Protein AF-A0A2M8PPY2-F1 (afdb_monomer_lite)

Foldseek 3Di:
DPPVVVVVVVVVCVVVDQLLPDDLVNLLVVLLVVLPVLLCPLQVPPCVPPNQQVSLLVQLVVQPPDPVSSVVSSVLSNVLNVVCVVVVDSPVSSVVSSVVSSVVSVVVNVVSNVPPDDDDVLVVCVVVVNNVVPVVVVVD

pLDDT: mean 87.46, std 14.24, range [46.56, 98.75]

Structure (mmCIF, N/CA/C/O backbone):
data_AF-A0A2M8PPY2-F1
#
_entry.id   AF-A0A2M8PPY2-F1
#
loop_
_atom_site.group_PDB
_atom_site.id
_atom_site.type_symbol
_atom_site.label_atom_id
_atom_site.label_alt_id
_atom_site.label_comp_id
_atom_site.label_asym_id
_atom_site.label_entity_id
_atom_site.label_seq_id
_atom_site.pdbx_PDB_ins_code
_atom_site.Cartn_x
_atom_site.Cartn_y
_atom_site.Cartn_z
_atom_site.occupancy
_atom_site.B_iso_or_equiv
_atom_site.auth_seq_id
_atom_site.auth_comp_id
_atom_site.auth_asym_id
_atom_site.auth_atom_id
_atom_site.pdbx_PDB_model_num
ATOM 1 N N . GLU A 1 1 ? 4.396 -29.431 -5.057 1.00 48.47 1 GLU A N 1
ATOM 2 C CA . GLU A 1 1 ? 4.084 -29.277 -6.491 1.00 48.47 1 GLU A CA 1
ATOM 3 C C . GLU A 1 1 ? 4.015 -27.793 -6.827 1.00 48.47 1 GLU A C 1
ATOM 5 O O . GLU A 1 1 ? 3.281 -27.057 -6.184 1.00 48.47 1 GLU A O 1
ATOM 10 N N . HIS A 1 2 ? 4.863 -27.335 -7.748 1.00 55.19 2 HIS A N 1
ATOM 11 C CA . HIS A 1 2 ? 4.875 -25.960 -8.257 1.00 55.19 2 HIS A CA 1
ATOM 12 C C . HIS A 1 2 ? 3.561 -25.703 -9.013 1.00 55.19 2 HIS A C 1
ATOM 14 O O . HIS A 1 2 ? 3.301 -26.358 -10.024 1.00 55.19 2 HIS A O 1
ATOM 20 N N . ILE A 1 3 ? 2.719 -24.784 -8.534 1.00 60.62 3 ILE A N 1
ATOM 21 C CA . ILE A 1 3 ? 1.414 -24.489 -9.144 1.00 60.62 3 ILE A CA 1
ATOM 22 C C . ILE A 1 3 ? 1.648 -23.685 -10.432 1.00 60.62 3 ILE A C 1
ATOM 24 O O . ILE A 1 3 ? 1.631 -22.455 -10.432 1.00 60.62 3 ILE A O 1
ATOM 28 N N . LYS A 1 4 ? 1.891 -24.390 -11.543 1.00 65.12 4 LYS A N 1
ATOM 29 C CA . LYS A 1 4 ? 2.177 -23.821 -12.876 1.00 65.12 4 LYS A CA 1
ATOM 30 C C . LYS A 1 4 ? 1.146 -22.770 -13.325 1.00 65.12 4 LYS A C 1
ATOM 32 O O . LYS A 1 4 ? 1.500 -21.818 -14.008 1.00 65.12 4 LYS A O 1
ATOM 37 N N . GLY A 1 5 ? -0.113 -22.891 -12.893 1.00 65.88 5 GLY A N 1
ATOM 38 C CA . GLY A 1 5 ? -1.169 -21.919 -13.203 1.00 65.88 5 GLY A CA 1
ATOM 39 C C . GLY A 1 5 ? -0.930 -20.518 -12.625 1.00 65.88 5 GLY A C 1
ATOM 40 O O . GLY A 1 5 ? -1.192 -19.530 -13.304 1.00 65.88 5 GLY A O 1
ATOM 41 N N . PHE A 1 6 ? -0.374 -20.413 -11.413 1.00 63.50 6 PHE A N 1
ATOM 42 C CA . PHE A 1 6 ? -0.085 -19.115 -10.790 1.00 63.50 6 PHE A CA 1
ATOM 43 C C . PHE A 1 6 ? 1.084 -18.403 -11.482 1.00 63.50 6 PHE A C 1
ATOM 45 O O . PHE A 1 6 ? 1.069 -17.185 -11.648 1.00 63.50 6 PHE A O 1
ATOM 52 N N . GLN A 1 7 ? 2.068 -19.176 -11.951 1.00 67.00 7 GLN A N 1
ATOM 53 C CA . GLN A 1 7 ? 3.192 -18.657 -12.732 1.00 67.00 7 GLN A CA 1
ATOM 54 C C . GLN A 1 7 ? 2.706 -18.082 -14.067 1.00 67.00 7 GLN A C 1
ATOM 56 O O . GLN A 1 7 ? 3.061 -16.959 -14.394 1.00 67.00 7 GLN A O 1
ATOM 61 N N . ASN A 1 8 ? 1.790 -18.767 -14.758 1.00 72.62 8 ASN A N 1
ATOM 62 C CA . ASN A 1 8 ? 1.214 -18.271 -16.011 1.00 72.62 8 ASN A CA 1
ATOM 63 C C . ASN A 1 8 ? 0.440 -16.951 -15.839 1.00 72.62 8 ASN A C 1
ATOM 65 O O . ASN A 1 8 ? 0.554 -16.068 -16.681 1.00 72.62 8 ASN A O 1
ATOM 69 N N . ILE A 1 9 ? -0.332 -16.791 -14.755 1.00 69.25 9 ILE A N 1
ATOM 70 C CA . ILE A 1 9 ? -1.060 -15.537 -14.477 1.00 69.25 9 ILE A CA 1
ATOM 71 C C . ILE A 1 9 ? -0.081 -14.410 -14.150 1.00 69.25 9 ILE A C 1
ATOM 73 O O . ILE A 1 9 ? -0.217 -13.312 -14.682 1.00 69.25 9 ILE A O 1
ATOM 77 N N . ARG A 1 10 ? 0.925 -14.681 -13.313 1.00 66.62 10 ARG A N 1
ATOM 78 C CA . ARG A 1 10 ? 1.990 -13.720 -13.008 1.00 66.62 10 ARG A CA 1
ATOM 79 C C . ARG A 1 10 ? 2.697 -13.272 -14.283 1.00 66.62 10 ARG A C 1
ATOM 81 O O . ARG A 1 10 ? 2.868 -12.078 -14.484 1.00 66.62 10 ARG A O 1
ATOM 88 N N . ASP A 1 11 ? 3.079 -14.212 -15.137 1.00 71.88 11 ASP A N 1
ATOM 89 C CA . ASP A 1 11 ? 3.825 -13.920 -16.358 1.00 71.88 11 ASP A CA 1
ATOM 90 C C . ASP A 1 11 ? 2.949 -13.147 -17.361 1.00 71.88 11 ASP A C 1
ATOM 92 O O . ASP A 1 11 ? 3.428 -12.211 -17.992 1.00 71.88 11 ASP A O 1
ATOM 96 N N . LEU A 1 12 ? 1.642 -13.437 -17.431 1.00 72.75 12 LEU A N 1
ATOM 97 C CA . LEU A 1 12 ? 0.669 -12.645 -18.195 1.00 72.75 12 LEU A CA 1
ATOM 98 C C . LEU A 1 12 ? 0.499 -11.223 -17.648 1.00 72.75 12 LEU A C 1
ATOM 100 O O . LEU A 1 12 ? 0.428 -10.279 -18.431 1.00 72.75 12 LEU A O 1
ATOM 104 N N . LEU A 1 13 ? 0.427 -11.056 -16.326 1.00 67.19 13 LEU A N 1
ATOM 105 C CA . LEU A 1 13 ? 0.305 -9.743 -15.691 1.00 67.19 13 LEU A CA 1
ATOM 106 C C . LEU A 1 13 ? 1.575 -8.916 -15.895 1.00 67.19 13 LEU A C 1
ATOM 108 O O . LEU A 1 13 ? 1.488 -7.768 -16.313 1.00 67.19 13 LEU A O 1
ATOM 112 N N . VAL A 1 14 ? 2.752 -9.506 -15.686 1.00 68.88 14 VAL A N 1
ATOM 113 C CA . VAL A 1 14 ? 4.046 -8.846 -15.919 1.00 68.88 14 VAL A CA 1
ATOM 114 C C . VAL A 1 14 ? 4.238 -8.512 -17.401 1.00 68.88 14 VAL A C 1
ATOM 116 O O . VAL A 1 14 ? 4.741 -7.444 -17.721 1.00 68.88 14 VAL A O 1
ATOM 119 N N . ALA A 1 15 ? 3.772 -9.364 -18.318 1.00 68.50 15 ALA A N 1
ATOM 120 C CA . ALA A 1 15 ? 3.824 -9.097 -19.757 1.00 68.50 15 ALA A CA 1
ATOM 121 C C . ALA A 1 15 ? 2.827 -8.025 -20.240 1.00 68.50 15 ALA A C 1
ATOM 123 O O . ALA A 1 15 ? 2.852 -7.646 -21.413 1.00 68.50 15 ALA A O 1
ATOM 124 N N . ARG A 1 16 ? 1.898 -7.576 -19.387 1.00 74.88 16 ARG A N 1
ATOM 125 C CA . ARG A 1 16 ? 0.868 -6.583 -19.737 1.00 74.88 16 ARG A CA 1
ATOM 126 C C . ARG A 1 16 ? 0.989 -5.288 -18.948 1.00 74.88 16 ARG A C 1
ATOM 1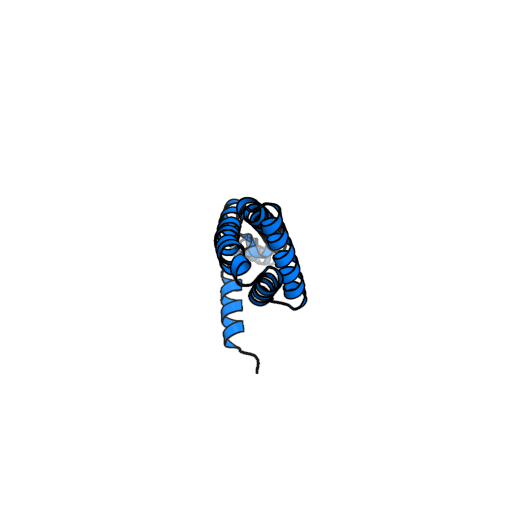28 O O . ARG A 1 16 ? 0.584 -4.249 -19.458 1.00 74.88 16 ARG A O 1
ATOM 135 N N . ILE A 1 17 ? 1.536 -5.341 -17.738 1.00 78.94 17 ILE A N 1
ATOM 136 C CA . ILE A 1 17 ? 1.788 -4.162 -16.917 1.00 78.94 17 ILE A CA 1
ATOM 137 C C . ILE A 1 17 ? 3.181 -3.640 -17.257 1.00 78.94 17 ILE A C 1
ATOM 139 O O . ILE A 1 17 ? 4.189 -4.073 -16.702 1.00 78.94 17 ILE A O 1
ATOM 143 N N . ASP A 1 18 ? 3.219 -2.689 -18.184 1.00 84.50 18 ASP A N 1
ATOM 144 C CA . ASP A 1 18 ? 4.431 -1.949 -18.499 1.00 84.50 18 ASP A CA 1
ATOM 145 C C . ASP A 1 18 ? 4.609 -0.784 -17.515 1.00 84.50 18 ASP A C 1
ATOM 147 O O . ASP A 1 18 ? 4.115 0.325 -17.709 1.00 84.50 18 ASP A O 1
ATOM 151 N N . PHE A 1 19 ? 5.342 -1.031 -16.430 1.00 83.44 19 PHE A N 1
ATOM 152 C CA . PHE A 1 19 ? 5.671 0.018 -15.462 1.00 83.44 19 PHE A CA 1
ATOM 153 C C . PHE A 1 19 ? 6.547 1.129 -16.065 1.00 83.44 19 PHE A C 1
ATOM 155 O O . PHE A 1 19 ? 6.586 2.240 -15.525 1.00 83.44 19 PHE A O 1
ATOM 162 N N . SER A 1 20 ? 7.245 0.873 -17.177 1.00 84.12 20 SER A N 1
ATOM 163 C CA . SER A 1 20 ? 8.091 1.878 -17.824 1.00 84.12 20 SER A CA 1
ATOM 164 C C . SER A 1 20 ? 7.264 2.974 -18.507 1.00 84.12 20 SER A C 1
ATOM 166 O O . SER A 1 20 ? 7.689 4.136 -18.546 1.00 84.12 20 SER A O 1
ATOM 168 N N . SER A 1 21 ? 6.042 2.644 -18.941 1.00 88.12 21 SER A N 1
ATOM 169 C CA . SER A 1 21 ? 5.109 3.585 -19.561 1.00 88.12 21 SER A CA 1
ATOM 170 C C . SER A 1 21 ? 4.303 4.411 -18.555 1.00 88.12 21 SER A C 1
ATOM 172 O O . SER A 1 21 ? 3.604 5.339 -18.964 1.00 88.12 21 SER A O 1
ATOM 174 N N . PHE A 1 22 ? 4.374 4.093 -17.256 1.00 91.38 22 PHE A N 1
ATOM 175 C CA . PHE A 1 22 ? 3.594 4.791 -16.232 1.00 91.38 22 PHE A CA 1
ATOM 176 C C . PHE A 1 22 ? 4.017 6.256 -16.127 1.00 91.38 22 PHE A C 1
ATOM 178 O O . PHE A 1 22 ? 5.196 6.593 -15.951 1.00 91.38 22 PHE A O 1
ATOM 185 N N . ARG A 1 23 ? 3.021 7.136 -16.207 1.00 93.19 23 ARG A N 1
ATOM 186 C CA . ARG A 1 23 ? 3.146 8.566 -15.942 1.00 93.19 23 ARG A CA 1
ATOM 187 C C . ARG A 1 23 ? 2.910 8.836 -14.460 1.00 93.19 23 ARG A C 1
ATOM 189 O O . ARG A 1 23 ? 2.295 8.047 -13.749 1.00 93.19 23 ARG A O 1
ATOM 196 N N . TRP A 1 24 ? 3.319 10.018 -14.006 1.00 93.12 24 TRP A N 1
ATOM 197 C CA . TRP A 1 24 ? 3.063 10.486 -12.639 1.00 93.12 24 TRP A CA 1
ATOM 198 C C . TRP A 1 24 ? 1.571 10.451 -12.267 1.00 93.12 24 TRP A C 1
ATOM 200 O O . TRP A 1 24 ? 1.231 10.132 -11.133 1.00 93.12 24 TRP A O 1
ATOM 210 N N . SER A 1 25 ? 0.679 10.709 -13.231 1.00 94.81 25 SER A N 1
ATOM 211 C CA . SER A 1 25 ? -0.772 10.587 -13.047 1.00 94.81 25 SER A CA 1
ATOM 212 C C . SER A 1 25 ? -1.218 9.159 -12.741 1.00 94.81 25 SER A C 1
ATOM 214 O O . SER A 1 25 ? -2.095 8.967 -11.907 1.00 94.81 25 SER A O 1
ATOM 216 N N . ASP A 1 26 ? -0.616 8.165 -13.391 1.00 94.50 26 ASP A N 1
ATOM 217 C CA . ASP A 1 26 ? -1.001 6.761 -13.229 1.00 94.50 26 ASP A CA 1
ATOM 218 C C . ASP A 1 26 ? -0.592 6.279 -11.836 1.00 94.50 26 ASP A C 1
ATOM 220 O O . ASP A 1 26 ? -1.398 5.689 -11.119 1.00 94.50 26 ASP A O 1
ATOM 224 N N . CYS A 1 27 ? 0.621 6.642 -11.401 1.00 96.00 27 CYS A N 1
ATOM 225 C CA . CYS A 1 27 ? 1.084 6.390 -10.038 1.00 96.00 27 CYS A CA 1
ATOM 226 C C . CYS A 1 27 ? 0.167 7.044 -8.997 1.00 96.00 27 CYS A C 1
ATOM 228 O O . CYS A 1 27 ? -0.134 6.431 -7.977 1.00 96.00 27 CYS A O 1
ATOM 230 N N . LEU A 1 28 ? -0.285 8.279 -9.249 1.00 97.19 28 LEU A N 1
ATOM 231 C CA . LEU A 1 28 ? -1.159 9.016 -8.336 1.00 97.19 28 LEU A CA 1
ATOM 232 C C . LEU A 1 28 ? -2.507 8.310 -8.164 1.00 97.19 28 LEU A C 1
ATOM 234 O O . LEU A 1 28 ? -2.950 8.099 -7.035 1.00 97.19 28 LEU A O 1
ATOM 238 N N . TRP A 1 29 ? -3.147 7.914 -9.265 1.00 97.06 29 TRP A N 1
ATOM 239 C CA . TRP A 1 29 ? -4.439 7.234 -9.204 1.00 97.06 29 TRP A CA 1
ATOM 240 C C . TRP A 1 29 ? -4.345 5.846 -8.583 1.00 97.06 29 TRP A C 1
ATOM 242 O O . TRP A 1 29 ? -5.199 5.498 -7.771 1.00 97.06 29 TRP A O 1
ATOM 252 N N . LEU A 1 30 ? -3.306 5.075 -8.911 1.00 95.88 30 LEU A N 1
ATOM 253 C CA . LEU A 1 30 ? -3.102 3.749 -8.329 1.00 95.88 30 LEU A CA 1
ATOM 254 C C . LEU A 1 30 ? -2.838 3.824 -6.824 1.00 95.88 30 LEU A C 1
ATOM 256 O O . LEU A 1 30 ? -3.459 3.079 -6.074 1.00 95.88 30 LEU A O 1
ATOM 260 N N . ALA A 1 31 ? -1.995 4.758 -6.375 1.00 97.62 31 ALA A N 1
ATOM 261 C CA . ALA A 1 31 ? -1.723 4.941 -4.951 1.00 97.62 31 ALA A CA 1
ATOM 262 C C . ALA A 1 31 ? -2.972 5.386 -4.171 1.00 97.62 31 ALA A C 1
ATOM 264 O O . ALA A 1 31 ? -3.197 4.925 -3.057 1.00 97.62 31 ALA A O 1
ATOM 265 N N . LEU A 1 32 ? -3.820 6.254 -4.742 1.00 98.12 32 LEU A N 1
ATOM 266 C CA . LEU A 1 32 ? -5.094 6.630 -4.110 1.00 98.12 32 LEU A CA 1
ATOM 267 C C . LEU A 1 32 ? -6.068 5.449 -4.041 1.00 98.12 32 LEU A C 1
ATOM 269 O O . LEU A 1 32 ? -6.743 5.261 -3.027 1.00 98.12 32 LEU A O 1
ATOM 273 N N . LEU A 1 33 ? -6.145 4.671 -5.124 1.00 97.50 33 LEU A N 1
ATOM 274 C CA . LEU A 1 33 ? -7.032 3.518 -5.230 1.00 97.50 33 LEU A CA 1
ATOM 275 C C . LEU A 1 33 ? -6.611 2.372 -4.302 1.00 97.50 33 LEU A C 1
ATOM 277 O O . LEU A 1 33 ? -7.481 1.632 -3.857 1.00 97.50 33 LEU A O 1
ATOM 281 N N . ALA A 1 34 ? -5.318 2.245 -4.001 1.00 96.31 34 ALA A N 1
ATOM 282 C CA . ALA A 1 34 ? -4.809 1.331 -2.985 1.00 96.31 34 ALA A CA 1
ATOM 283 C C . ALA A 1 34 ? -5.077 1.875 -1.573 1.00 96.31 34 ALA A C 1
ATOM 285 O O . ALA A 1 34 ? -5.809 1.268 -0.794 1.00 96.31 34 ALA A O 1
ATOM 286 N N . ALA A 1 35 ? -4.584 3.079 -1.264 1.00 98.31 35 ALA A N 1
ATOM 287 C CA . ALA A 1 35 ? -4.593 3.597 0.100 1.00 98.31 35 ALA A CA 1
ATOM 288 C C . ALA A 1 35 ? -6.005 3.781 0.682 1.00 98.31 35 ALA A C 1
ATOM 290 O O . ALA A 1 35 ? -6.259 3.395 1.819 1.00 98.31 35 ALA A O 1
ATOM 291 N N . ILE A 1 36 ? -6.948 4.366 -0.065 1.00 98.56 36 ILE A N 1
ATOM 292 C CA . ILE A 1 36 ? -8.256 4.728 0.509 1.00 98.56 36 ILE A CA 1
ATOM 293 C C . ILE A 1 36 ? -9.065 3.485 0.923 1.00 98.56 36 ILE A C 1
ATOM 295 O O . ILE A 1 36 ? -9.450 3.399 2.093 1.00 98.56 36 ILE A O 1
ATOM 299 N N . PRO A 1 37 ? -9.352 2.516 0.030 1.00 98.50 37 PRO A N 1
ATOM 300 C CA . PRO A 1 37 ? -10.164 1.359 0.391 1.00 98.50 37 PRO A CA 1
ATOM 301 C C . PRO A 1 37 ? -9.463 0.454 1.401 1.00 98.50 37 PRO A C 1
ATOM 303 O O . PRO A 1 37 ? -10.125 -0.084 2.288 1.00 98.50 37 PRO A O 1
ATOM 306 N N . GLU A 1 38 ? -8.140 0.306 1.302 1.00 98.44 38 GLU A N 1
ATOM 307 C CA . GLU A 1 38 ? -7.388 -0.523 2.237 1.00 98.44 38 GLU A CA 1
ATOM 308 C C . GLU A 1 38 ? -7.410 0.056 3.648 1.00 98.44 38 GLU A C 1
ATOM 310 O O . GLU A 1 38 ? -7.734 -0.661 4.591 1.00 98.44 38 GLU A O 1
ATOM 315 N N . GLU A 1 39 ? -7.160 1.353 3.827 1.00 98.50 39 GLU A N 1
ATOM 316 C CA . GLU A 1 39 ? -7.242 1.951 5.160 1.00 98.50 39 GLU A CA 1
ATOM 317 C C . GLU A 1 39 ? -8.665 1.925 5.727 1.00 98.50 39 GLU A C 1
ATOM 319 O O . GLU A 1 39 ? -8.848 1.650 6.914 1.00 98.50 39 GLU A O 1
ATOM 324 N N . ILE A 1 40 ? -9.692 2.125 4.895 1.00 98.62 40 ILE A N 1
ATOM 325 C CA . ILE A 1 40 ? -11.087 1.963 5.329 1.00 98.62 40 ILE A CA 1
ATOM 326 C C . ILE A 1 40 ? -11.342 0.529 5.813 1.00 98.62 40 ILE A C 1
ATOM 328 O O . ILE A 1 40 ? -11.950 0.335 6.866 1.00 98.62 40 ILE A O 1
ATOM 332 N N . LEU A 1 41 ? -10.863 -0.481 5.085 1.00 98.50 41 LEU A N 1
ATOM 333 C CA . LEU A 1 41 ? -11.042 -1.883 5.453 1.00 98.50 41 LEU A CA 1
ATOM 334 C C . LEU A 1 41 ? -10.262 -2.236 6.724 1.00 98.50 41 LEU A C 1
ATOM 336 O O . LEU A 1 41 ? -10.838 -2.707 7.706 1.00 98.50 41 LEU A O 1
ATOM 340 N N . PHE A 1 42 ? -8.953 -2.011 6.724 1.00 98.62 42 PHE A N 1
ATOM 341 C CA . PHE A 1 42 ? -8.091 -2.455 7.808 1.00 98.62 42 PHE A CA 1
ATOM 342 C C . PHE A 1 42 ? -8.283 -1.603 9.063 1.00 98.62 42 PHE A C 1
ATOM 344 O O . PHE A 1 42 ? -8.429 -2.162 10.144 1.00 98.62 42 PHE A O 1
ATOM 351 N N . ARG A 1 43 ? -8.327 -0.270 8.956 1.00 98.38 43 ARG A N 1
ATOM 352 C CA . ARG A 1 43 ? -8.341 0.630 10.128 1.00 98.38 43 ARG A CA 1
ATOM 353 C C . ARG A 1 43 ? -9.766 1.021 10.493 1.00 98.38 43 ARG A C 1
ATOM 355 O O . ARG A 1 43 ? -10.098 1.068 11.671 1.00 98.38 43 ARG A O 1
ATOM 362 N N . GLY A 1 44 ? -10.624 1.232 9.496 1.00 97.69 44 GLY A N 1
ATOM 363 C CA . GLY A 1 44 ? -12.029 1.573 9.720 1.00 97.69 44 GLY A CA 1
ATOM 364 C C . GLY A 1 44 ? -12.892 0.390 10.172 1.00 97.69 44 GLY A C 1
ATOM 365 O O . GLY A 1 44 ? -13.729 0.562 11.054 1.00 97.69 44 GLY A O 1
ATOM 366 N N . ALA A 1 45 ? -12.700 -0.806 9.603 1.00 98.00 45 ALA A N 1
ATOM 367 C CA . ALA A 1 45 ? -13.562 -1.960 9.889 1.00 98.00 45 ALA A CA 1
ATOM 368 C C . ALA A 1 45 ? -12.894 -3.043 10.753 1.00 98.00 45 ALA A C 1
ATOM 370 O O . ALA A 1 45 ? -13.485 -3.519 11.727 1.00 98.00 45 ALA A O 1
ATOM 371 N N . MET A 1 46 ? -11.669 -3.457 10.418 1.00 98.38 46 MET A N 1
ATOM 372 C CA . MET A 1 46 ? -11.033 -4.607 11.070 1.00 98.38 46 MET A CA 1
ATOM 373 C C . MET A 1 46 ? -10.393 -4.258 12.414 1.00 98.38 46 MET A C 1
ATOM 375 O O . MET A 1 46 ? -10.687 -4.923 13.405 1.00 98.38 46 MET A O 1
ATOM 379 N N . GLN A 1 47 ? -9.561 -3.217 12.479 1.00 98.50 47 GLN A N 1
ATOM 380 C CA . GLN A 1 47 ? -8.799 -2.855 13.679 1.00 98.50 47 GLN A CA 1
ATOM 381 C C . GLN A 1 47 ? -9.662 -2.581 14.919 1.00 98.50 47 GLN A C 1
ATOM 383 O O . GLN A 1 47 ? -9.298 -3.090 15.979 1.00 98.50 47 GLN A O 1
ATOM 388 N N . PRO A 1 48 ? -10.823 -1.901 14.834 1.00 97.62 48 PRO A N 1
ATOM 389 C CA . PRO A 1 48 ? -11.689 -1.694 15.996 1.00 97.62 48 PRO A CA 1
ATOM 390 C C . PRO A 1 48 ? -12.261 -3.002 16.561 1.00 97.62 48 PRO A C 1
ATOM 392 O O . PRO A 1 48 ? -12.609 -3.066 17.736 1.00 97.62 48 PRO A O 1
ATOM 395 N N . THR A 1 49 ? -12.350 -4.048 15.733 1.00 97.88 49 THR A N 1
ATOM 396 C CA . THR A 1 49 ? -12.940 -5.343 16.103 1.00 97.88 49 THR A CA 1
ATOM 397 C C . THR A 1 49 ? -11.882 -6.373 16.506 1.00 97.88 49 THR A C 1
ATOM 399 O O . THR A 1 49 ? -12.077 -7.146 17.440 1.00 97.88 49 THR A O 1
ATOM 402 N N . LEU A 1 50 ? -10.764 -6.411 15.779 1.00 98.12 50 LEU A N 1
ATOM 403 C CA . LEU A 1 50 ? -9.715 -7.428 15.895 1.00 98.12 50 LEU A CA 1
ATOM 404 C C . LEU A 1 50 ? -8.495 -6.942 16.688 1.00 98.12 50 LEU A C 1
ATOM 406 O O . LEU A 1 50 ? -7.642 -7.746 17.066 1.00 98.12 50 LEU A O 1
ATOM 410 N N . GLY A 1 51 ? -8.398 -5.635 16.926 1.00 98.12 51 GLY A N 1
ATOM 411 C CA . GLY A 1 51 ? -7.239 -4.982 17.516 1.00 98.12 51 GLY A CA 1
ATOM 412 C C . GLY A 1 51 ? -6.081 -4.788 16.532 1.00 98.12 51 GLY A C 1
ATOM 413 O O . GLY A 1 51 ? -6.032 -5.371 15.440 1.00 98.12 51 GLY A O 1
ATOM 414 N N . LEU A 1 52 ? -5.120 -3.962 16.950 1.00 98.25 52 LEU A N 1
ATOM 415 C CA . LEU A 1 52 ? -3.933 -3.580 16.180 1.00 98.25 52 LEU A CA 1
ATOM 416 C C . LEU A 1 52 ? -3.126 -4.784 15.683 1.00 98.25 52 LEU A C 1
ATOM 418 O O . LEU A 1 52 ? -2.855 -4.909 14.489 1.00 98.25 52 LEU A O 1
ATOM 422 N N . LEU A 1 53 ? -2.745 -5.683 16.596 1.00 98.44 53 LEU A N 1
ATOM 423 C CA . LEU A 1 53 ? -1.793 -6.751 16.288 1.00 98.44 53 LEU A CA 1
ATOM 424 C C . LEU A 1 53 ? -2.350 -7.734 15.254 1.00 98.44 53 LEU A C 1
ATOM 426 O O . LEU A 1 53 ? -1.671 -8.052 14.280 1.00 98.44 53 LEU A O 1
ATOM 430 N N . LEU A 1 54 ? -3.588 -8.200 15.440 1.00 98.38 54 LEU A N 1
ATOM 431 C CA . LEU A 1 54 ? -4.196 -9.161 14.522 1.00 98.38 54 LEU A CA 1
ATOM 432 C C . LEU A 1 54 ? -4.452 -8.532 13.149 1.00 98.38 54 LEU A C 1
ATOM 434 O O . LEU A 1 54 ? -4.186 -9.163 12.129 1.00 98.38 54 LEU A O 1
ATOM 438 N N . THR A 1 55 ? -4.887 -7.272 13.113 1.00 98.56 55 THR A N 1
ATOM 439 C CA . THR A 1 55 ? -5.089 -6.543 11.854 1.00 98.56 55 THR A CA 1
ATOM 440 C C . THR A 1 55 ? -3.778 -6.369 11.090 1.00 98.56 55 THR A C 1
ATOM 442 O O . THR A 1 55 ? -3.736 -6.639 9.892 1.00 98.56 55 THR A O 1
ATOM 445 N N . ALA A 1 56 ? -2.685 -6.006 11.770 1.00 98.31 56 ALA A N 1
ATOM 446 C CA . ALA A 1 56 ? -1.372 -5.868 11.143 1.00 98.31 56 ALA A CA 1
ATOM 447 C C . ALA A 1 56 ? -0.810 -7.204 10.627 1.00 98.31 56 ALA A C 1
ATOM 449 O O . ALA A 1 56 ? -0.187 -7.244 9.566 1.00 98.31 56 ALA A O 1
ATOM 450 N N . LEU A 1 57 ? -1.057 -8.310 11.337 1.00 98.31 57 LEU A N 1
ATOM 451 C CA . LEU A 1 57 ? -0.693 -9.647 10.864 1.00 98.31 57 LEU A CA 1
ATOM 452 C C . LEU A 1 57 ? -1.472 -10.031 9.604 1.00 98.31 57 LEU A C 1
ATOM 454 O O . LEU A 1 57 ? -0.869 -10.517 8.648 1.00 98.31 57 LEU A O 1
ATOM 458 N N . ILE A 1 58 ? -2.788 -9.789 9.577 1.00 98.25 58 ILE A N 1
ATOM 459 C CA . ILE A 1 58 ? -3.615 -10.067 8.395 1.00 98.25 58 ILE A CA 1
ATOM 460 C C . ILE A 1 58 ? -3.158 -9.206 7.216 1.00 98.25 58 ILE A C 1
ATOM 462 O O . ILE A 1 58 ? -2.945 -9.740 6.129 1.00 98.25 58 ILE A O 1
ATOM 466 N N . PHE A 1 59 ? -2.934 -7.909 7.444 1.00 97.75 59 PHE A N 1
ATOM 467 C CA . PHE A 1 59 ? -2.384 -7.000 6.440 1.00 97.75 59 PHE A CA 1
ATOM 468 C C . PHE A 1 59 ? -1.077 -7.554 5.861 1.00 97.75 59 PHE A C 1
ATOM 470 O O . PHE A 1 59 ? -0.951 -7.720 4.650 1.00 97.75 59 PHE A O 1
ATOM 477 N N . GLY A 1 60 ? -0.136 -7.937 6.726 1.00 97.25 60 GLY A N 1
ATOM 478 C CA . GLY A 1 60 ? 1.132 -8.516 6.308 1.00 97.25 60 GLY A CA 1
ATOM 479 C C . GLY A 1 60 ? 0.990 -9.792 5.482 1.00 97.25 60 GLY A C 1
ATOM 480 O O . GLY A 1 60 ? 1.639 -9.926 4.446 1.00 97.25 60 GLY A O 1
ATOM 481 N N . VAL A 1 61 ? 0.135 -10.725 5.908 1.00 96.75 61 VAL A N 1
ATOM 482 C CA . VAL A 1 61 ? -0.096 -11.997 5.201 1.00 96.75 61 VAL A CA 1
ATOM 483 C C . VAL A 1 61 ? -0.671 -11.769 3.805 1.00 96.75 61 VAL A C 1
ATOM 485 O O . VAL A 1 61 ? -0.237 -12.433 2.866 1.00 96.75 61 VAL A O 1
ATOM 488 N N . LEU A 1 62 ? -1.598 -10.821 3.650 1.00 95.38 62 LEU A N 1
ATOM 489 C CA . LEU A 1 62 ? -2.189 -10.492 2.350 1.00 95.38 62 LEU A CA 1
ATOM 490 C C . LEU A 1 62 ? -1.181 -9.851 1.385 1.00 95.38 62 LEU A C 1
ATOM 492 O O . LEU A 1 62 ? -1.298 -10.028 0.175 1.00 95.38 62 LEU A O 1
ATOM 496 N N . HIS A 1 63 ? -0.167 -9.171 1.917 1.00 92.75 63 HIS A N 1
ATOM 497 C CA . HIS A 1 63 ? 0.861 -8.490 1.131 1.00 92.75 63 HIS A CA 1
ATOM 498 C C . HIS A 1 63 ? 2.125 -9.326 0.913 1.00 92.75 63 HIS A C 1
ATOM 500 O O . HIS A 1 63 ? 2.907 -9.033 0.014 1.00 92.75 63 HIS A O 1
ATOM 506 N N . GLY A 1 64 ? 2.363 -10.361 1.719 1.00 87.31 64 GLY A N 1
ATOM 507 C CA . GLY A 1 64 ? 3.623 -11.100 1.791 1.00 87.31 64 GLY A CA 1
ATOM 508 C C . GLY A 1 64 ? 3.959 -11.952 0.562 1.00 87.31 64 GLY A C 1
ATOM 509 O O . GLY A 1 64 ? 3.917 -13.176 0.634 1.00 87.31 64 GLY A O 1
ATOM 510 N N . ILE A 1 65 ? 4.386 -11.327 -0.541 1.00 82.31 65 ILE A N 1
ATOM 511 C CA . ILE A 1 65 ? 4.884 -12.022 -1.747 1.00 82.31 65 ILE A CA 1
ATOM 512 C C . ILE A 1 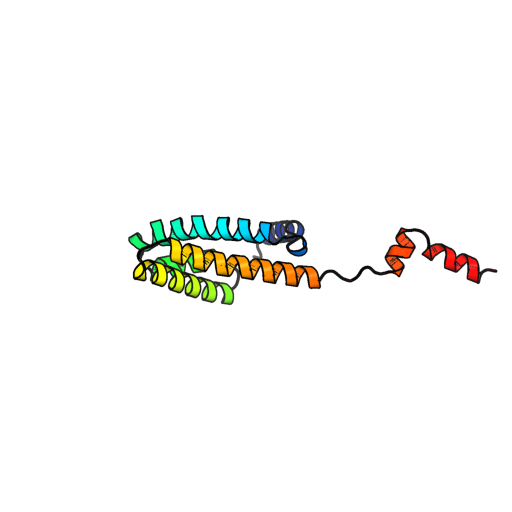65 ? 6.212 -12.745 -1.458 1.00 82.31 65 ILE A C 1
ATOM 514 O O . ILE A 1 65 ? 6.492 -13.822 -1.984 1.00 82.31 65 ILE A O 1
ATOM 518 N N . THR A 1 66 ? 7.046 -12.158 -0.596 1.00 89.88 66 THR A N 1
ATOM 519 C CA . THR A 1 66 ? 8.297 -12.753 -0.110 1.00 89.88 66 THR A CA 1
ATOM 520 C C . THR A 1 66 ? 8.345 -12.690 1.411 1.00 89.88 66 THR A C 1
ATOM 522 O O . THR A 1 66 ? 7.654 -11.881 2.025 1.00 89.88 66 THR A O 1
ATOM 525 N N . ARG A 1 67 ? 9.200 -13.504 2.045 1.00 91.06 67 ARG A N 1
ATOM 526 C CA . ARG A 1 67 ? 9.365 -13.481 3.512 1.00 91.06 67 ARG A CA 1
ATOM 527 C C . ARG A 1 67 ? 9.794 -12.109 4.031 1.00 91.06 67 ARG A C 1
ATOM 529 O O . ARG A 1 67 ? 9.319 -11.677 5.072 1.00 91.06 67 ARG A O 1
ATOM 536 N N . LEU A 1 68 ? 10.682 -11.429 3.305 1.00 93.06 68 LEU A N 1
ATOM 537 C CA . LEU A 1 68 ? 11.129 -10.091 3.685 1.00 93.06 68 LEU A CA 1
ATOM 538 C C . LEU A 1 68 ? 9.994 -9.075 3.543 1.00 93.06 68 LEU A C 1
ATOM 540 O O . LEU A 1 68 ? 9.776 -8.266 4.439 1.00 93.06 68 LEU A O 1
ATOM 544 N N . TYR A 1 69 ? 9.240 -9.160 2.447 1.00 91.94 69 TYR A N 1
ATOM 545 C CA . TYR A 1 69 ? 8.125 -8.256 2.202 1.00 91.94 69 TYR A CA 1
ATOM 546 C C . TYR A 1 69 ? 6.953 -8.494 3.168 1.00 91.94 69 TYR A C 1
ATOM 548 O O . TYR A 1 69 ? 6.307 -7.542 3.577 1.00 91.94 69 TYR A O 1
ATOM 556 N N . LEU A 1 70 ? 6.742 -9.733 3.626 1.00 95.25 70 LEU A N 1
ATOM 557 C CA . LEU A 1 70 ? 5.820 -10.052 4.719 1.00 95.25 70 LEU A CA 1
ATOM 558 C C . LEU A 1 70 ? 6.193 -9.296 6.001 1.00 95.25 70 LEU A C 1
ATOM 560 O O . LEU A 1 70 ? 5.344 -8.642 6.594 1.00 95.25 70 LEU A O 1
ATOM 564 N N . ILE A 1 71 ? 7.461 -9.363 6.421 1.00 97.44 71 ILE A N 1
ATOM 565 C CA . ILE A 1 71 ? 7.934 -8.669 7.630 1.00 97.44 71 ILE A CA 1
ATOM 566 C C . ILE A 1 71 ? 7.767 -7.155 7.473 1.00 97.44 71 ILE A C 1
ATOM 568 O O . ILE A 1 71 ? 7.266 -6.494 8.382 1.00 97.44 71 ILE A O 1
ATOM 572 N N . TYR A 1 72 ? 8.142 -6.623 6.308 1.00 96.50 72 TYR A N 1
ATOM 573 C CA . TYR A 1 72 ? 7.935 -5.218 5.969 1.00 96.50 72 TYR A CA 1
ATOM 574 C C . TYR A 1 72 ? 6.456 -4.823 6.070 1.00 96.50 72 TYR A C 1
ATOM 576 O O . TYR A 1 72 ? 6.133 -3.853 6.748 1.00 96.50 72 TYR A O 1
ATOM 584 N N . ALA A 1 73 ? 5.557 -5.600 5.464 1.00 97.00 73 ALA A N 1
ATOM 585 C CA . ALA A 1 73 ? 4.133 -5.304 5.439 1.00 97.00 73 ALA A CA 1
ATOM 586 C C . ALA A 1 73 ? 3.495 -5.402 6.832 1.00 97.00 73 ALA A C 1
ATOM 588 O O . ALA A 1 73 ? 2.691 -4.544 7.179 1.00 97.00 73 ALA A O 1
ATOM 589 N N . ILE A 1 74 ? 3.893 -6.363 7.677 1.00 98.38 74 ILE A N 1
ATOM 590 C CA . ILE A 1 74 ? 3.470 -6.390 9.091 1.00 98.38 74 ILE A CA 1
ATOM 591 C C . ILE A 1 74 ? 3.922 -5.105 9.798 1.00 98.38 74 ILE A C 1
ATOM 593 O O . ILE A 1 74 ? 3.130 -4.477 10.498 1.00 98.38 74 ILE A O 1
ATOM 597 N N . GLY A 1 75 ? 5.177 -4.690 9.600 1.00 98.44 75 GLY A N 1
ATOM 598 C CA . GLY A 1 75 ? 5.717 -3.458 10.180 1.00 98.44 75 GLY A CA 1
ATOM 599 C C . GLY A 1 75 ? 4.973 -2.200 9.721 1.00 98.44 75 GLY A C 1
ATOM 600 O O . GLY A 1 75 ? 4.606 -1.370 10.550 1.00 98.44 75 GLY A O 1
ATOM 601 N N . ALA A 1 76 ? 4.688 -2.083 8.423 1.00 98.00 76 ALA A N 1
ATOM 602 C CA . ALA A 1 76 ? 3.876 -1.002 7.865 1.00 98.00 76 ALA A CA 1
ATOM 603 C C . ALA A 1 76 ? 2.442 -1.032 8.419 1.00 98.00 76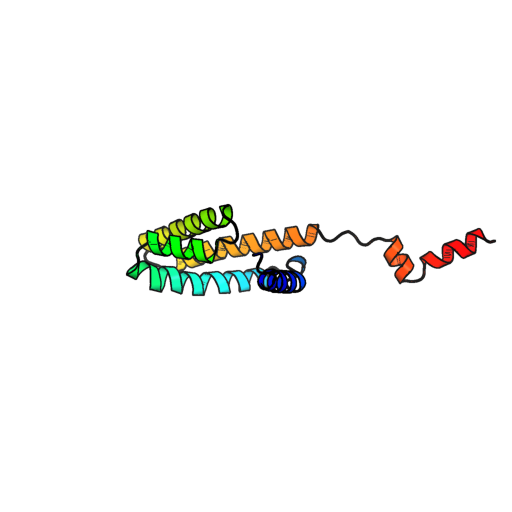 ALA A C 1
ATOM 605 O O . ALA A 1 76 ? 1.909 -0.001 8.827 1.00 98.00 76 ALA A O 1
ATOM 606 N N . GLY A 1 77 ? 1.850 -2.226 8.518 1.00 98.31 77 GLY A N 1
ATOM 607 C CA . GLY A 1 77 ? 0.543 -2.466 9.119 1.00 98.31 77 GLY A CA 1
ATOM 608 C C . GLY A 1 77 ? 0.459 -1.945 10.553 1.00 98.31 77 GLY A C 1
ATOM 609 O O . GLY A 1 77 ? -0.468 -1.200 10.874 1.00 98.31 77 GLY A O 1
ATOM 610 N N . LEU A 1 78 ? 1.460 -2.280 11.376 1.00 98.75 78 LEU A N 1
ATOM 611 C CA . LEU A 1 78 ? 1.592 -1.798 12.752 1.00 98.75 78 LEU A CA 1
ATOM 612 C C . LEU A 1 78 ? 1.747 -0.278 12.807 1.00 98.75 78 LEU A C 1
ATOM 614 O O . LEU A 1 78 ? 1.036 0.366 13.569 1.00 98.75 78 LEU A O 1
ATOM 618 N N . LEU A 1 79 ? 2.636 0.305 11.997 1.00 98.56 79 LEU A N 1
ATOM 619 C CA . LEU A 1 79 ? 2.853 1.753 11.968 1.00 98.56 79 LEU A CA 1
ATOM 620 C C . LEU A 1 79 ? 1.556 2.507 11.650 1.00 98.56 79 LEU A C 1
ATOM 622 O O . LEU A 1 79 ? 1.160 3.398 12.395 1.00 98.56 79 LEU A O 1
ATOM 626 N N . LEU A 1 80 ? 0.878 2.127 10.568 1.00 98.56 80 LEU A N 1
ATOM 627 C CA . LEU A 1 80 ? -0.377 2.747 10.144 1.00 98.56 80 LEU A CA 1
ATOM 628 C C . LEU A 1 80 ? -1.488 2.552 11.184 1.00 98.56 80 LEU A C 1
ATOM 630 O O . LEU A 1 80 ? -2.253 3.476 11.450 1.00 98.56 80 LEU A O 1
ATOM 634 N N . GLY A 1 81 ? -1.554 1.377 11.814 1.00 98.44 81 GLY A N 1
ATOM 635 C CA . GLY A 1 81 ? -2.510 1.117 12.885 1.00 98.44 81 GLY A CA 1
ATOM 636 C C . GLY A 1 81 ? -2.240 1.932 14.156 1.00 98.44 81 GLY A C 1
ATOM 637 O O . GLY A 1 81 ? -3.190 2.391 14.783 1.00 98.44 81 GLY A O 1
ATOM 638 N N . ILE A 1 82 ? -0.972 2.178 14.507 1.00 98.62 82 ILE A N 1
ATOM 639 C CA . ILE A 1 82 ? -0.590 3.069 15.617 1.00 98.62 82 ILE A CA 1
ATOM 640 C C . ILE A 1 82 ? -0.961 4.519 15.291 1.00 98.62 82 ILE A C 1
ATOM 642 O O . ILE A 1 82 ? -1.495 5.220 16.147 1.00 98.62 82 ILE A O 1
ATOM 646 N N . LEU A 1 83 ? -0.714 4.973 14.057 1.00 98.25 83 LEU A N 1
ATOM 647 C CA . LEU A 1 83 ? -1.123 6.310 13.614 1.00 98.25 83 LEU A CA 1
ATOM 648 C C . LEU A 1 83 ? -2.641 6.490 13.707 1.00 98.25 83 LEU A C 1
ATOM 650 O O . LEU A 1 83 ? -3.100 7.542 14.146 1.00 98.25 83 LEU A O 1
ATOM 654 N N . TYR A 1 84 ? -3.405 5.462 13.334 1.00 98.38 84 TYR A N 1
ATOM 655 C CA . TYR A 1 84 ? -4.856 5.459 13.483 1.00 98.38 84 TYR A CA 1
ATOM 656 C C . TYR A 1 84 ? -5.289 5.569 14.951 1.00 98.38 84 TYR A C 1
ATOM 658 O O . TYR A 1 84 ? -6.114 6.422 15.263 1.00 98.38 84 TYR A O 1
ATOM 666 N N . GLU A 1 85 ? -4.718 4.771 15.859 1.00 97.38 85 GLU A N 1
ATOM 667 C CA . GLU 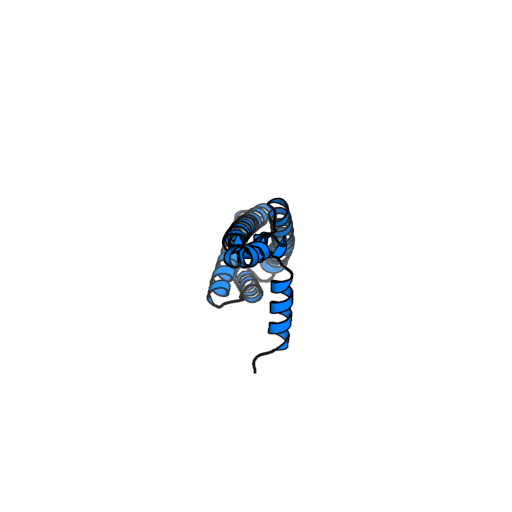A 1 85 ? -5.086 4.816 17.284 1.00 97.38 85 GLU A CA 1
ATOM 668 C C . GLU A 1 85 ? -4.692 6.126 17.964 1.00 97.38 85 GLU A C 1
ATOM 670 O O . GLU A 1 85 ? -5.432 6.624 18.804 1.00 97.38 85 GLU A O 1
ATOM 675 N N . TYR A 1 86 ? -3.548 6.708 17.601 1.00 97.44 86 TYR A N 1
ATOM 676 C CA . TYR A 1 86 ? -3.080 7.940 18.230 1.00 97.44 86 TYR A CA 1
ATOM 677 C C . TYR A 1 86 ? -3.827 9.188 17.740 1.00 97.44 86 TYR A C 1
ATOM 679 O O . TYR A 1 86 ? -4.037 10.124 18.508 1.00 97.44 86 TYR A O 1
ATOM 687 N N . HIS A 1 87 ? -4.200 9.232 16.457 1.00 96.44 87 HIS A N 1
ATOM 688 C CA . HIS A 1 87 ? -4.845 10.405 15.859 1.00 96.44 87 HIS A CA 1
ATOM 689 C C . HIS A 1 87 ? -6.362 10.269 15.689 1.00 96.44 87 HIS A C 1
ATOM 691 O O . HIS A 1 87 ? -7.008 11.254 15.331 1.00 96.44 87 HIS A O 1
ATOM 697 N N . GLU A 1 88 ? -6.917 9.073 15.899 1.00 94.94 88 GLU A N 1
ATOM 698 C CA . GLU A 1 88 ? -8.351 8.761 15.802 1.00 94.94 88 GLU A CA 1
ATOM 699 C C . GLU A 1 88 ? -8.986 9.209 14.471 1.00 94.94 88 GLU A C 1
ATOM 701 O O . GLU A 1 88 ? -10.151 9.597 14.386 1.00 94.94 88 GLU A O 1
ATOM 706 N N . THR A 1 89 ? -8.202 9.173 13.391 1.00 97.31 89 THR A N 1
ATOM 707 C CA . THR A 1 89 ? -8.636 9.578 12.052 1.00 97.31 89 THR A CA 1
ATOM 708 C C . THR A 1 89 ? -8.041 8.678 10.986 1.00 97.31 89 THR A C 1
ATOM 710 O O . THR A 1 89 ? -6.892 8.248 11.081 1.00 97.31 89 THR A O 1
ATOM 713 N N . LEU A 1 90 ? -8.813 8.431 9.927 1.00 97.88 90 LEU A N 1
ATOM 714 C CA . LEU A 1 90 ? -8.354 7.682 8.757 1.00 97.88 90 LEU A CA 1
ATOM 715 C C . LEU A 1 90 ? -7.479 8.528 7.826 1.00 97.88 90 LEU A C 1
ATOM 717 O O . LEU A 1 90 ? -6.700 7.978 7.056 1.00 97.8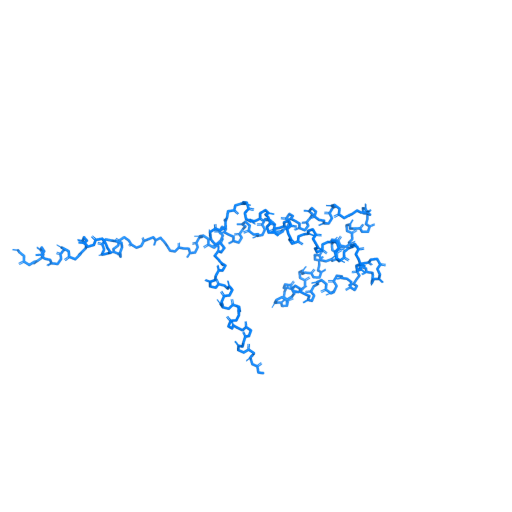8 90 LEU A O 1
ATOM 721 N N . TRP A 1 91 ? -7.558 9.860 7.892 1.00 98.00 91 TRP A N 1
ATOM 722 C CA . TRP A 1 91 ? -6.844 10.720 6.944 1.00 98.00 91 TRP A CA 1
ATOM 723 C C . TRP A 1 91 ? -5.327 10.592 7.047 1.00 98.00 91 TRP A C 1
ATOM 725 O O . TRP A 1 91 ? -4.647 10.614 6.024 1.00 98.00 91 TRP A O 1
ATOM 735 N N . LEU A 1 92 ? -4.798 10.432 8.262 1.00 97.81 92 LEU A N 1
ATOM 736 C CA . LEU A 1 92 ? -3.363 10.281 8.465 1.00 97.81 92 LEU A CA 1
ATOM 737 C C . LEU A 1 92 ? -2.823 8.945 7.927 1.00 97.81 92 LEU A C 1
ATOM 739 O O . LEU A 1 92 ? -1.914 9.000 7.099 1.00 97.81 92 LEU A O 1
ATOM 743 N N . PRO A 1 93 ? -3.363 7.766 8.303 1.00 98.19 93 PRO A N 1
ATOM 744 C CA . PRO A 1 93 ? -2.913 6.510 7.715 1.00 98.19 93 PRO A CA 1
ATOM 745 C C . PRO A 1 93 ? -3.153 6.462 6.198 1.00 98.19 93 PRO A C 1
ATOM 747 O O . PRO A 1 93 ? -2.271 5.991 5.485 1.00 98.19 93 PRO A O 1
ATOM 750 N N . ILE A 1 94 ? -4.248 7.039 5.676 1.00 98.75 94 ILE A N 1
ATOM 751 C CA . ILE A 1 94 ? -4.472 7.154 4.220 1.00 98.75 94 ILE A CA 1
ATOM 752 C C . ILE A 1 94 ? -3.353 7.962 3.566 1.00 98.75 94 ILE A C 1
ATOM 754 O O . ILE A 1 94 ? -2.776 7.515 2.580 1.00 98.75 94 ILE A O 1
ATOM 758 N N . ALA A 1 95 ? -3.022 9.138 4.105 1.00 98.50 95 ALA A N 1
ATOM 759 C CA . ALA A 1 95 ? -1.974 9.984 3.547 1.00 98.50 95 ALA A CA 1
ATOM 760 C C . ALA A 1 95 ? -0.596 9.308 3.612 1.00 98.50 95 ALA A C 1
ATOM 762 O O . ALA A 1 95 ? 0.176 9.397 2.658 1.00 98.50 95 ALA A O 1
ATOM 763 N N . THR A 1 96 ? -0.288 8.615 4.713 1.00 98.44 96 THR A N 1
ATOM 764 C CA . THR A 1 96 ? 0.971 7.878 4.876 1.00 98.44 96 THR A CA 1
ATOM 765 C C . THR A 1 96 ? 1.070 6.703 3.904 1.00 98.44 96 THR A C 1
ATOM 767 O O . THR A 1 96 ? 2.089 6.580 3.226 1.00 98.44 96 THR A O 1
ATOM 770 N N . HIS A 1 97 ? 0.027 5.877 3.792 1.00 98.44 97 HIS A 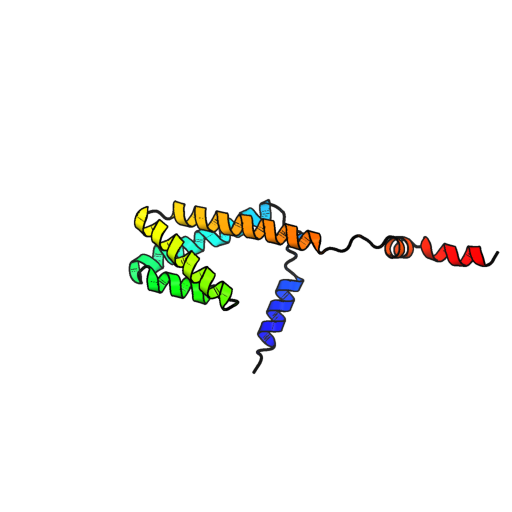N 1
ATOM 771 C CA . HIS A 1 97 ? -0.012 4.750 2.858 1.00 98.44 97 HIS A CA 1
ATOM 772 C C . HIS A 1 97 ? 0.080 5.241 1.406 1.00 98.44 97 HIS A C 1
ATOM 774 O O . HIS A 1 97 ? 0.966 4.816 0.669 1.00 98.44 97 HIS A O 1
ATOM 780 N N . PHE A 1 98 ? -0.729 6.241 1.037 1.00 98.56 98 PHE A N 1
ATOM 781 C CA . PHE A 1 98 ? -0.671 6.884 -0.277 1.00 98.56 98 PHE A CA 1
ATOM 782 C C . PHE A 1 98 ? 0.740 7.374 -0.616 1.00 98.56 98 PHE A C 1
ATOM 784 O O . PHE A 1 98 ? 1.222 7.137 -1.720 1.00 98.56 98 PHE A O 1
ATOM 791 N N . ALA A 1 99 ? 1.413 8.060 0.314 1.00 98.38 99 ALA A N 1
ATOM 792 C CA . ALA A 1 99 ? 2.747 8.593 0.066 1.00 98.38 99 ALA A CA 1
ATOM 793 C C . ALA A 1 99 ? 3.761 7.474 -0.208 1.00 98.38 99 ALA A C 1
ATOM 795 O O . ALA A 1 99 ? 4.524 7.564 -1.171 1.00 98.38 99 ALA A O 1
ATOM 796 N N . VAL A 1 100 ? 3.754 6.418 0.611 1.00 97.00 100 VAL A N 1
ATOM 797 C CA . VAL A 1 100 ? 4.639 5.258 0.434 1.00 97.00 100 VAL A CA 1
ATOM 798 C C . VAL A 1 100 ? 4.433 4.627 -0.941 1.00 97.00 100 VAL A C 1
ATOM 800 O O . VAL A 1 100 ? 5.411 4.428 -1.669 1.00 97.00 100 VAL A O 1
ATOM 803 N N . ASP A 1 101 ? 3.184 4.389 -1.330 1.00 96.88 101 ASP A N 1
ATOM 804 C CA . ASP A 1 101 ? 2.852 3.753 -2.602 1.00 96.88 101 ASP A CA 1
ATOM 805 C C . ASP A 1 101 ? 3.183 4.643 -3.792 1.00 96.88 101 ASP A C 1
ATOM 807 O O . ASP A 1 101 ? 3.815 4.199 -4.750 1.00 96.88 101 ASP A O 1
ATOM 811 N N . TYR A 1 102 ? 2.826 5.923 -3.719 1.00 97.94 102 TYR A N 1
ATOM 812 C CA . TYR A 1 102 ? 3.069 6.877 -4.790 1.00 97.94 102 TYR A CA 1
ATOM 813 C C . TYR A 1 102 ? 4.562 6.982 -5.113 1.00 97.94 102 TYR A C 1
ATOM 815 O O . TYR A 1 102 ? 4.963 6.813 -6.268 1.00 97.94 102 TYR A O 1
ATOM 823 N N . PHE A 1 103 ? 5.406 7.189 -4.095 1.00 97.81 103 PHE A N 1
ATOM 824 C CA . PHE A 1 103 ? 6.853 7.271 -4.295 1.00 97.81 103 PHE A CA 1
ATOM 825 C C . PHE A 1 103 ? 7.459 5.937 -4.736 1.00 97.81 103 PHE A C 1
ATOM 827 O O . PHE A 1 103 ? 8.342 5.934 -5.597 1.00 97.81 103 PHE A O 1
ATOM 834 N N . SER A 1 104 ? 6.966 4.811 -4.215 1.00 95.06 104 SER A N 1
ATOM 835 C CA . SER A 1 104 ? 7.416 3.480 -4.635 1.00 95.06 104 SER A CA 1
ATOM 836 C C . SER A 1 104 ? 7.089 3.205 -6.104 1.00 95.06 104 SER A C 1
ATOM 838 O O . SER A 1 104 ? 7.949 2.721 -6.838 1.00 95.06 104 SER A O 1
ATOM 840 N N . LEU A 1 105 ? 5.892 3.577 -6.570 1.00 95.31 105 LEU A N 1
ATOM 841 C CA . LEU A 1 105 ? 5.472 3.432 -7.966 1.00 95.31 105 LEU A CA 1
ATOM 842 C C . LEU A 1 105 ? 6.283 4.329 -8.906 1.00 95.31 105 LEU A C 1
ATOM 844 O O . LEU A 1 105 ? 6.705 3.883 -9.970 1.00 95.31 105 LEU A O 1
ATOM 848 N N . ILE A 1 106 ? 6.557 5.576 -8.513 1.00 95.94 106 ILE A N 1
ATOM 849 C CA . ILE A 1 106 ? 7.441 6.476 -9.269 1.00 95.94 106 ILE A CA 1
ATOM 850 C C . ILE A 1 106 ? 8.847 5.888 -9.380 1.00 95.94 106 ILE A C 1
ATOM 852 O O . ILE A 1 106 ? 9.429 5.867 -10.466 1.00 95.94 106 ILE A O 1
ATOM 856 N N . TRP A 1 107 ? 9.401 5.426 -8.258 1.00 95.50 107 TRP A N 1
ATOM 857 C CA . TRP A 1 107 ? 10.730 4.831 -8.221 1.00 95.50 107 TRP A CA 1
ATOM 858 C C . TRP A 1 107 ? 10.797 3.584 -9.107 1.00 95.50 107 TRP A C 1
ATOM 860 O O . TRP A 1 107 ? 11.679 3.495 -9.960 1.00 95.50 107 TRP A O 1
ATOM 870 N N . LEU A 1 108 ? 9.812 2.689 -8.988 1.00 93.00 108 LEU A N 1
ATOM 871 C CA . LEU A 1 108 ? 9.686 1.489 -9.812 1.00 93.00 108 LEU A CA 1
ATOM 872 C C . LEU A 1 108 ? 9.568 1.832 -11.301 1.00 93.00 108 LEU A C 1
ATOM 874 O O . LEU A 1 108 ? 10.247 1.230 -12.127 1.00 93.00 108 LEU A O 1
ATOM 878 N N . SER A 1 109 ? 8.749 2.825 -11.647 1.00 93.19 109 SER A N 1
ATOM 879 C CA . SER A 1 109 ? 8.552 3.270 -13.027 1.00 93.19 109 SER A CA 1
ATOM 880 C C . SER A 1 109 ? 9.833 3.859 -13.635 1.00 93.19 109 SER A C 1
ATOM 882 O O . SER A 1 109 ? 10.196 3.545 -14.770 1.00 93.19 109 SER A O 1
ATOM 884 N N . ASN A 1 110 ? 10.578 4.663 -12.869 1.00 93.31 110 ASN A N 1
ATOM 885 C CA . ASN A 1 110 ? 11.879 5.190 -13.288 1.00 93.31 110 ASN A CA 1
ATOM 886 C C . ASN A 1 110 ? 12.931 4.086 -13.444 1.00 93.31 110 ASN A C 1
ATOM 888 O O . ASN A 1 110 ? 13.678 4.088 -14.420 1.00 93.31 110 ASN A O 1
ATOM 892 N N . TRP A 1 111 ? 12.976 3.137 -12.510 1.00 91.81 111 TRP A N 1
ATOM 893 C CA . TRP A 1 111 ? 13.873 1.986 -12.577 1.00 91.81 111 TRP A CA 1
ATOM 894 C C . TRP A 1 111 ? 13.557 1.075 -13.774 1.00 91.81 111 TRP A C 1
ATOM 896 O O . TRP A 1 111 ? 14.467 0.608 -14.457 1.00 91.81 111 TRP A O 1
ATOM 906 N N . ALA A 1 112 ? 12.275 0.870 -14.087 1.00 89.69 112 ALA A N 1
ATOM 907 C CA . ALA A 1 112 ? 11.847 0.122 -15.267 1.00 89.69 112 ALA A CA 1
ATOM 908 C C . ALA A 1 112 ? 12.284 0.815 -16.571 1.00 89.69 112 ALA A C 1
ATOM 910 O O . ALA A 1 112 ? 12.811 0.157 -17.463 1.00 89.69 112 ALA A O 1
ATOM 911 N N . ARG A 1 113 ? 12.156 2.149 -16.663 1.00 88.88 113 ARG A N 1
ATOM 912 C CA . ARG A 1 113 ? 12.631 2.927 -17.826 1.00 88.88 113 ARG A CA 1
ATOM 913 C C . ARG A 1 113 ? 14.132 2.791 -18.079 1.00 88.88 113 ARG A C 1
ATOM 915 O O . ARG A 1 113 ? 14.542 2.745 -19.231 1.00 88.88 113 ARG A O 1
ATOM 922 N N . GLN A 1 114 ? 14.948 2.713 -17.026 1.00 88.56 114 GLN A N 1
ATOM 923 C CA . GLN A 1 114 ? 16.406 2.569 -17.155 1.00 88.56 114 GLN A CA 1
ATOM 924 C C . GLN A 1 114 ? 16.844 1.212 -17.722 1.00 88.56 114 GLN A C 1
ATOM 926 O O . GLN A 1 114 ? 17.983 1.079 -18.156 1.00 88.56 114 GLN A O 1
ATOM 931 N N . GLN A 1 115 ? 15.964 0.210 -17.713 1.00 85.06 115 GLN A N 1
ATOM 932 C CA . GLN A 1 115 ? 16.260 -1.120 -18.245 1.00 85.06 115 GLN A CA 1
ATOM 933 C C . GLN A 1 115 ? 15.903 -1.275 -19.726 1.00 85.06 115 GLN A C 1
ATOM 935 O O . GLN A 1 115 ? 16.211 -2.316 -20.304 1.00 85.06 115 GLN A O 1
ATOM 940 N N . ILE A 1 116 ? 15.285 -0.265 -20.351 1.00 79.00 116 ILE A N 1
ATOM 941 C CA . ILE A 1 116 ? 15.062 -0.248 -21.800 1.00 79.00 116 ILE A CA 1
ATOM 942 C C . ILE A 1 116 ? 16.430 -0.035 -22.470 1.00 79.00 116 ILE A C 1
ATOM 944 O O . ILE A 1 116 ? 17.047 1.009 -22.236 1.00 79.00 116 ILE A O 1
ATOM 948 N N . PRO A 1 117 ? 16.934 -0.994 -23.271 1.00 76.00 117 PRO A N 1
ATOM 949 C CA . PRO A 1 117 ? 18.196 -0.817 -23.979 1.00 76.00 117 PRO A CA 1
ATOM 950 C C . PRO A 1 117 ? 18.106 0.409 -24.899 1.00 76.00 117 PRO A C 1
ATOM 952 O O . PRO A 1 117 ? 17.039 0.649 -25.473 1.00 76.00 117 PRO A O 1
ATOM 955 N N . PRO A 1 118 ? 19.189 1.190 -25.071 1.00 77.00 118 PRO A N 1
ATOM 956 C CA . PRO A 1 118 ? 19.207 2.212 -26.110 1.00 77.00 118 PRO A CA 1
ATOM 957 C C . PRO A 1 118 ? 18.925 1.557 -27.476 1.00 77.00 118 PRO A C 1
ATOM 959 O O . PRO A 1 118 ? 19.334 0.408 -27.672 1.00 77.00 118 PRO A O 1
ATOM 962 N N . PRO A 1 119 ? 18.241 2.252 -28.405 1.00 77.25 119 PRO A N 1
ATOM 963 C CA . PRO A 1 119 ? 18.008 1.728 -29.749 1.00 77.25 119 PRO A CA 1
ATOM 964 C C . PRO A 1 119 ? 19.335 1.303 -30.383 1.00 77.25 119 PRO A C 1
ATOM 966 O O . PRO A 1 119 ? 20.311 2.053 -30.296 1.00 77.25 119 PRO A O 1
ATOM 969 N N . ASP A 1 120 ? 19.390 0.106 -30.972 1.00 83.56 120 ASP A N 1
ATOM 970 C CA . ASP A 1 120 ? 20.560 -0.338 -31.729 1.00 83.56 120 ASP A CA 1
ATOM 971 C C . ASP A 1 120 ? 20.560 0.389 -33.083 1.00 83.56 120 ASP A C 1
ATOM 973 O O . ASP A 1 120 ? 19.706 0.096 -33.928 1.00 83.56 120 ASP A O 1
ATOM 977 N N . PRO A 1 121 ? 21.507 1.317 -33.332 1.00 81.62 121 PRO A N 1
ATOM 978 C CA . PRO A 1 121 ? 21.510 2.099 -34.560 1.00 81.62 121 PRO A CA 1
ATOM 979 C C . PRO A 1 121 ? 21.631 1.224 -35.807 1.00 81.62 121 PRO A C 1
ATOM 981 O O . PRO A 1 121 ? 21.083 1.576 -36.846 1.00 81.62 121 PRO A O 1
ATOM 984 N N . LEU A 1 122 ? 22.334 0.087 -35.733 1.00 80.94 122 LEU A N 1
ATOM 985 C CA . LEU A 1 122 ? 22.489 -0.811 -36.878 1.00 80.94 122 LEU A CA 1
ATOM 986 C C . LEU A 1 122 ? 21.182 -1.539 -37.176 1.00 80.94 122 LEU A C 1
ATOM 988 O O . LEU A 1 122 ? 20.795 -1.646 -38.337 1.00 80.94 122 LEU A O 1
ATOM 992 N N . GLN A 1 123 ? 20.475 -1.971 -36.136 1.00 79.69 123 GLN A N 1
ATOM 993 C CA . GLN A 1 123 ? 19.180 -2.626 -36.271 1.00 79.69 123 GLN A CA 1
ATOM 994 C C . GLN A 1 123 ? 18.113 -1.661 -36.813 1.00 79.69 123 GLN A C 1
ATOM 996 O O . GLN A 1 123 ? 17.336 -2.034 -37.693 1.00 79.69 123 GLN A O 1
ATOM 1001 N N . ASP A 1 124 ? 18.128 -0.400 -36.374 1.00 77.06 124 ASP A N 1
ATOM 1002 C CA . ASP A 1 124 ? 17.241 0.649 -36.886 1.00 77.06 124 ASP A CA 1
ATOM 1003 C C . ASP A 1 124 ? 17.559 1.001 -38.351 1.00 77.06 124 ASP A C 1
ATOM 1005 O O . ASP A 1 124 ? 16.658 1.117 -39.185 1.00 77.06 124 ASP A O 1
ATOM 1009 N N . LEU A 1 125 ? 18.844 1.115 -38.710 1.00 79.00 125 LEU A N 1
ATOM 1010 C CA . LEU A 1 125 ? 19.277 1.361 -40.092 1.00 79.00 125 LEU A CA 1
ATOM 1011 C C . LEU A 1 125 ? 18.967 0.179 -41.023 1.00 79.00 125 LEU A C 1
ATOM 1013 O O . LEU A 1 125 ? 18.653 0.395 -42.197 1.00 79.00 125 LEU A O 1
ATOM 1017 N N . GLN A 1 126 ? 19.026 -1.056 -40.520 1.00 80.69 126 GLN A N 1
ATOM 1018 C CA . GLN A 1 126 ? 18.571 -2.254 -41.231 1.00 80.69 126 GLN A CA 1
ATOM 1019 C C . GLN A 1 126 ? 17.050 -2.245 -41.415 1.00 80.69 126 GLN A C 1
ATOM 1021 O O . GLN A 1 126 ? 16.574 -2.474 -42.525 1.00 80.69 126 GLN A O 1
ATOM 1026 N N . ALA A 1 127 ? 16.279 -1.898 -40.379 1.00 73.06 127 ALA A N 1
ATOM 1027 C CA . ALA A 1 127 ? 14.817 -1.823 -40.450 1.00 73.06 127 ALA A CA 1
ATOM 1028 C C . ALA A 1 127 ? 14.312 -0.761 -41.448 1.00 73.06 127 ALA A C 1
ATOM 1030 O O . ALA A 1 127 ? 13.251 -0.928 -42.047 1.00 73.06 127 ALA A O 1
ATOM 1031 N N . ILE A 1 128 ? 15.081 0.315 -41.658 1.00 78.94 128 ILE A N 1
ATOM 1032 C CA . ILE A 1 128 ? 14.793 1.385 -42.631 1.00 78.94 128 ILE A CA 1
ATOM 1033 C C . ILE A 1 128 ? 15.382 1.057 -44.030 1.00 78.94 128 ILE A C 1
ATOM 1035 O O . ILE A 1 128 ? 15.210 1.819 -44.981 1.00 78.94 128 ILE A O 1
ATOM 1039 N N . GLY A 1 129 ? 16.046 -0.095 -44.201 1.00 73.56 129 GLY A N 1
ATOM 1040 C CA . GLY A 1 129 ? 16.594 -0.550 -45.487 1.00 73.56 129 GLY A CA 1
ATOM 1041 C C . GLY A 1 129 ? 17.809 0.251 -45.974 1.00 73.56 129 GLY A C 1
ATOM 1042 O O . GLY A 1 129 ? 18.067 0.336 -47.178 1.00 73.56 129 GLY A O 1
ATOM 1043 N N . ILE A 1 130 ? 18.535 0.894 -45.055 1.00 67.94 130 ILE A N 1
ATOM 1044 C CA . ILE A 1 130 ? 19.731 1.695 -45.355 1.00 67.94 130 ILE A CA 1
ATOM 1045 C C . ILE A 1 130 ? 21.001 0.849 -45.220 1.00 67.94 130 ILE A C 1
ATOM 1047 O O . ILE A 1 130 ? 21.904 0.987 -46.040 1.00 67.94 130 ILE A O 1
ATOM 1051 N N . ALA A 1 131 ? 21.066 -0.036 -44.223 1.00 60.75 131 ALA A N 1
ATOM 1052 C CA . ALA A 1 131 ? 22.276 -0.807 -43.924 1.00 60.75 131 ALA A CA 1
ATOM 1053 C C . ALA A 1 131 ? 22.583 -1.929 -44.937 1.00 60.75 131 ALA A C 1
ATOM 1055 O O . ALA A 1 131 ? 23.749 -2.245 -45.134 1.00 60.75 131 ALA A O 1
ATOM 1056 N N . ASP A 1 132 ? 21.573 -2.463 -45.631 1.00 61.38 132 ASP A N 1
ATOM 1057 C CA . ASP A 1 132 ? 21.750 -3.509 -46.661 1.00 61.38 132 ASP A CA 1
ATOM 1058 C C . ASP A 1 132 ? 22.474 -2.984 -47.920 1.00 61.38 132 ASP A C 1
ATOM 1060 O O . ASP A 1 132 ? 22.972 -3.742 -48.738 1.00 61.38 132 ASP A O 1
ATOM 1064 N N . ARG A 1 133 ? 22.566 -1.654 -48.070 1.00 57.75 133 ARG A N 1
ATOM 1065 C CA . ARG A 1 133 ? 23.185 -0.978 -49.223 1.00 57.75 133 ARG A CA 1
ATOM 1066 C C . ARG A 1 133 ? 24.708 -0.819 -49.097 1.00 57.75 133 ARG A C 1
ATOM 1068 O O . ARG A 1 133 ? 25.337 -0.255 -49.990 1.00 57.75 133 ARG A O 1
ATOM 1075 N N . GLY A 1 134 ? 25.283 -1.225 -47.961 1.00 54.44 134 GLY A N 1
ATOM 1076 C CA . GLY A 1 134 ? 26.726 -1.181 -47.705 1.00 54.44 134 GLY A CA 1
ATOM 1077 C C . GLY A 1 134 ? 27.484 -2.324 -48.379 1.00 54.44 134 GLY A C 1
ATOM 1078 O O . GLY A 1 134 ? 28.553 -2.086 -48.937 1.00 54.44 134 GLY A O 1
ATOM 1079 N N . ASP A 1 135 ? 26.891 -3.521 -48.414 1.00 57.28 135 ASP A N 1
ATOM 1080 C CA . ASP A 1 135 ? 27.499 -4.712 -49.027 1.00 57.28 135 ASP A CA 1
ATOM 1081 C C . ASP A 1 135 ? 27.597 -4.587 -50.561 1.00 57.28 135 ASP A C 1
ATOM 1083 O O . ASP A 1 135 ? 28.520 -5.116 -51.181 1.00 57.28 135 ASP A O 1
ATOM 1087 N N . ASP A 1 136 ? 26.711 -3.798 -51.177 1.00 55.31 136 ASP A N 1
ATOM 1088 C CA . ASP A 1 136 ? 26.740 -3.516 -52.616 1.00 55.31 136 ASP A CA 1
ATOM 1089 C C . ASP A 1 136 ? 27.941 -2.640 -53.027 1.00 55.31 136 ASP A C 1
ATOM 1091 O O . ASP A 1 136 ? 28.414 -2.728 -54.162 1.00 55.31 136 ASP A O 1
ATOM 1095 N N . LEU A 1 137 ? 28.460 -1.798 -52.123 1.00 53.59 137 LEU A N 1
ATOM 1096 C CA . LEU A 1 137 ? 29.547 -0.853 -52.413 1.00 53.59 137 LEU A CA 1
ATOM 1097 C C . LEU A 1 137 ? 30.948 -1.441 -52.205 1.00 53.59 137 LEU A C 1
ATOM 1099 O O . LEU A 1 137 ? 31.894 -0.912 -52.779 1.00 53.59 137 LEU A O 1
ATOM 1103 N N . GLU A 1 138 ? 31.096 -2.536 -51.452 1.00 54.00 138 GLU A N 1
ATOM 1104 C CA . GLU A 1 138 ? 32.361 -3.294 -51.396 1.00 54.00 138 GLU A CA 1
ATOM 1105 C C . GLU A 1 138 ? 32.563 -4.211 -52.620 1.00 54.00 138 GLU A C 1
ATOM 1107 O O . GLU A 1 138 ? 33.629 -4.804 -52.790 1.00 54.00 138 GLU A O 1
ATOM 1112 N N . SER A 1 139 ? 31.554 -4.312 -53.495 1.00 53.47 139 SER A N 1
ATOM 1113 C CA . SER A 1 139 ? 31.589 -5.108 -54.729 1.00 53.47 139 SER A CA 1
ATOM 1114 C C . SER A 1 139 ? 31.909 -4.312 -56.013 1.00 53.47 139 SER A C 1
ATOM 1116 O O . SER A 1 139 ? 31.915 -4.897 -57.101 1.00 53.47 139 SER A O 1
ATOM 1118 N N . LEU A 1 140 ? 32.200 -3.006 -55.898 1.00 46.56 140 LEU A N 1
ATOM 1119 C CA . LEU A 1 140 ? 32.615 -2.095 -56.985 1.00 46.56 140 LEU A CA 1
ATOM 1120 C C . LEU A 1 140 ? 34.075 -1.648 -56.833 1.00 46.56 140 LEU A C 1
ATOM 1122 O O . LEU A 1 140 ? 34.745 -1.524 -57.884 1.00 46.56 140 LEU A O 1
#

Sequence (140 aa):
EHIKGFQNIRDLLVARIDFSSFRWSDCLWLALLAAIPEEILFRGAMQPTLGLLLTALIFGVLHGITRLYLIYAIGAGLLLGILYEYHETLWLPIATHFAVDYFSLIWLSNWARQQIPPPDPLQDLQAIGIADRGDDLESL

Radius of gyration: 23.35 Å; chains: 1; bounding box: 46×40×75 Å

Secondary structure (DSSP, 8-state):
---HHHHHHHHHHHTT--GGG--HHHHHHHHHHHHHHHHIIIIIIIHHHHHHHHHHHHHHHHH-SSHHHHHHHHHHHHHHHHHHHHH--SHHHHHHHHHHHHHHHHHHHHHHHHTSPPP-HHHHHHHTT-GGGSTTTTT-